Protein AF-A0A448ZEH6-F1 (afdb_monomer_lite)

Sequence (72 aa):
MPLVLDEYEDDDWDELPAEIQKLCEGIGYTQKLWDKDKDPECFDKDWEELTPTEQEAAAKLGYTPETWDEEE

Secondary structure (DSSP, 8-state):
---TTGGGTTS-TTTS-HHHHHHHHHHT--HHHHTTT---TTTTS-GGGS-HHHHHHHHHTT--HHHHHT--

Orga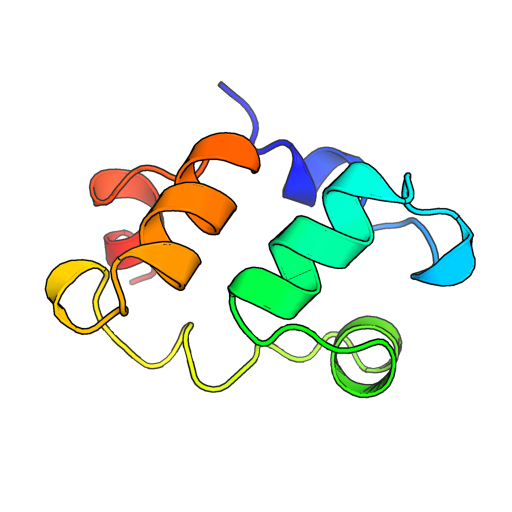nism: NCBI:txid183589

Foldseek 3Di:
DPFLVVVCLVPQLVRDDPLLNVLCVQLPHDNVCSVVVHDDCSLVDQLVPDDPSNNVSSVVRVDDSCNSVVPD

Structure (mmCIF, N/CA/C/O backbone):
data_AF-A0A448ZEH6-F1
#
_entry.id   AF-A0A448ZEH6-F1
#
loop_
_atom_site.group_PDB
_atom_site.id
_atom_site.type_symbol
_atom_site.label_atom_id
_atom_site.label_alt_id
_atom_site.label_comp_id
_atom_site.label_asym_id
_atom_site.label_entity_id
_atom_site.label_seq_id
_atom_site.pdbx_PDB_ins_code
_atom_site.Cartn_x
_atom_site.Cartn_y
_atom_site.Cartn_z
_atom_site.occupancy
_atom_site.B_iso_or_equiv
_atom_site.auth_seq_id
_atom_site.auth_comp_id
_atom_site.auth_asym_id
_atom_site.auth_atom_id
_atom_site.pdbx_PDB_model_num
ATOM 1 N N . MET A 1 1 ? 8.568 12.364 -9.742 1.00 49.25 1 MET A N 1
ATOM 2 C CA . MET A 1 1 ? 8.506 11.081 -10.473 1.00 49.25 1 MET A CA 1
ATOM 3 C C . MET A 1 1 ? 7.049 10.676 -10.430 1.00 49.25 1 MET A C 1
ATOM 5 O O . MET A 1 1 ? 6.471 10.916 -9.377 1.00 49.25 1 MET A O 1
ATOM 9 N N . PRO A 1 2 ? 6.445 10.202 -11.530 1.00 62.50 2 PRO A N 1
ATOM 10 C CA . PRO A 1 2 ? 5.100 9.647 -11.440 1.00 62.50 2 PRO A CA 1
ATOM 11 C C . PRO A 1 2 ? 5.123 8.480 -10.449 1.00 62.50 2 PRO A C 1
ATOM 13 O O . PRO A 1 2 ? 6.152 7.804 -10.314 1.00 62.50 2 PRO A O 1
ATOM 16 N N . LEU A 1 3 ? 4.041 8.332 -9.695 1.00 76.81 3 LEU A N 1
ATOM 17 C CA . LEU A 1 3 ? 3.885 7.214 -8.779 1.00 76.81 3 LEU A CA 1
ATOM 18 C C . LEU A 1 3 ? 3.795 5.938 -9.611 1.00 76.81 3 LEU A C 1
ATOM 20 O O . LEU A 1 3 ? 3.219 5.939 -10.693 1.00 76.81 3 LEU A O 1
ATOM 24 N N . VAL A 1 4 ? 4.360 4.844 -9.109 1.00 81.00 4 VAL A N 1
ATOM 25 C CA . VAL A 1 4 ? 4.261 3.554 -9.799 1.00 81.00 4 VAL A CA 1
ATOM 26 C C . VAL A 1 4 ? 2.800 3.114 -9.843 1.00 81.00 4 VAL A C 1
ATOM 28 O O . VAL A 1 4 ? 2.389 2.522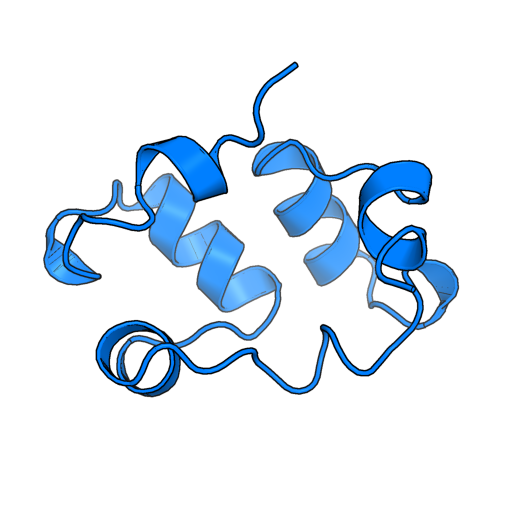 -10.825 1.00 81.00 4 VAL A O 1
ATOM 31 N N . LEU A 1 5 ? 2.017 3.433 -8.805 1.00 81.75 5 LEU A N 1
ATOM 32 C CA . LEU A 1 5 ? 0.594 3.096 -8.736 1.00 81.75 5 LEU A CA 1
ATOM 33 C C . LEU A 1 5 ? -0.234 3.764 -9.849 1.00 81.75 5 LEU A C 1
ATOM 35 O O . LEU A 1 5 ? -1.094 3.109 -10.421 1.00 81.75 5 LEU A O 1
ATOM 39 N N . ASP A 1 6 ? 0.073 5.024 -10.171 1.00 81.94 6 ASP A N 1
ATOM 40 C CA . ASP A 1 6 ? -0.579 5.825 -11.223 1.00 81.94 6 ASP A CA 1
ATOM 41 C C . ASP A 1 6 ? -0.423 5.169 -12.604 1.00 81.94 6 ASP A C 1
ATOM 43 O O . ASP A 1 6 ? -1.330 5.192 -13.421 1.00 81.94 6 ASP A O 1
ATOM 47 N N . GLU A 1 7 ? 0.698 4.477 -12.850 1.00 85.25 7 GLU A N 1
ATOM 48 C CA . GLU A 1 7 ? 0.904 3.757 -14.114 1.00 85.25 7 GLU A CA 1
ATOM 49 C C . GLU A 1 7 ? -0.010 2.536 -14.283 1.00 85.25 7 GLU A C 1
ATOM 51 O O . GLU A 1 7 ? -0.151 2.055 -15.407 1.00 85.25 7 GLU A O 1
ATOM 56 N N . TYR A 1 8 ? -0.597 2.032 -13.195 1.00 85.50 8 TYR A N 1
ATOM 57 C CA . TYR A 1 8 ? -1.461 0.856 -13.207 1.00 85.50 8 TYR A CA 1
ATOM 58 C C . TYR A 1 8 ? -2.899 1.157 -12.777 1.00 85.50 8 TYR A C 1
ATOM 60 O O . TYR A 1 8 ? -3.662 0.216 -12.614 1.00 85.50 8 TYR A O 1
ATOM 68 N N . GLU A 1 9 ? -3.295 2.418 -12.580 1.00 82.19 9 GLU A N 1
ATOM 69 C CA . GLU A 1 9 ? -4.659 2.760 -12.133 1.00 82.19 9 GLU A CA 1
ATOM 70 C C . GLU A 1 9 ? -5.751 2.214 -13.075 1.00 82.19 9 GLU A C 1
ATOM 72 O O . GLU A 1 9 ? -6.848 1.879 -12.638 1.00 82.19 9 GLU A O 1
ATOM 77 N N . ASP A 1 10 ? -5.420 2.072 -14.362 1.00 85.50 10 ASP A N 1
ATOM 78 C CA . ASP A 1 10 ? -6.290 1.531 -15.408 1.00 85.50 10 ASP A CA 1
ATOM 79 C C . ASP A 1 10 ? -6.200 -0.007 -15.557 1.00 85.50 10 ASP A C 1
ATOM 81 O O . ASP A 1 10 ? -6.977 -0.592 -16.317 1.00 85.50 10 ASP A O 1
ATOM 85 N N . ASP A 1 11 ? -5.251 -0.671 -14.885 1.00 88.69 11 ASP A N 1
ATOM 86 C CA . ASP A 1 11 ? -5.066 -2.126 -14.935 1.00 88.69 11 ASP A CA 1
ATOM 87 C C . ASP A 1 11 ? -5.927 -2.836 -13.873 1.00 88.69 11 ASP A C 1
ATOM 89 O O . ASP A 1 11 ? -6.062 -2.399 -12.725 1.00 88.69 11 ASP A O 1
ATOM 93 N N . ASP A 1 12 ? -6.472 -4.006 -14.223 1.00 89.25 12 ASP A N 1
ATOM 94 C CA . ASP A 1 12 ? -7.151 -4.861 -13.247 1.00 89.25 12 ASP A CA 1
ATOM 95 C C . ASP A 1 12 ? -6.151 -5.367 -12.189 1.00 89.25 12 ASP A C 1
ATOM 97 O O . ASP A 1 12 ? -4.973 -5.609 -12.467 1.00 89.25 12 ASP A O 1
ATOM 101 N N . TRP A 1 13 ? -6.623 -5.639 -10.965 1.00 88.25 13 TRP A N 1
ATOM 102 C CA . TRP A 1 13 ? -5.756 -6.138 -9.887 1.00 88.25 13 TRP A CA 1
ATOM 103 C C . TRP A 1 13 ? -4.952 -7.384 -10.297 1.00 88.25 13 TRP A C 1
ATOM 105 O O . TRP A 1 13 ? -3.799 -7.537 -9.902 1.00 88.25 13 TRP A O 1
ATOM 115 N N . ASP A 1 14 ? -5.546 -8.275 -11.097 1.00 89.94 14 ASP A N 1
ATOM 116 C CA . ASP A 1 14 ? -4.907 -9.495 -11.612 1.00 89.94 14 ASP A CA 1
ATOM 117 C C . ASP A 1 14 ? -3.852 -9.221 -12.708 1.00 89.94 14 ASP A C 1
ATOM 119 O O . ASP A 1 14 ? -2.997 -10.075 -12.955 1.00 89.94 14 ASP A O 1
ATOM 123 N N . GLU A 1 15 ? -3.882 -8.047 -13.347 1.00 91.88 15 GLU A N 1
ATOM 124 C CA . GLU A 1 15 ? -2.890 -7.603 -14.338 1.00 91.88 15 GLU A CA 1
ATOM 125 C C . GLU A 1 15 ? -1.668 -6.944 -13.683 1.00 91.88 15 GLU A C 1
ATOM 127 O O . GLU A 1 15 ? -0.568 -6.965 -14.247 1.00 91.88 15 GLU A O 1
ATOM 132 N N . LEU A 1 16 ? -1.820 -6.465 -12.442 1.00 88.19 16 LEU A N 1
ATOM 133 C CA . LEU A 1 16 ? -0.719 -5.926 -11.654 1.00 88.19 16 LEU A CA 1
ATOM 134 C C . LEU A 1 16 ? 0.407 -6.957 -11.469 1.00 88.19 16 LEU A C 1
ATOM 136 O O . LEU A 1 16 ? 0.164 -8.131 -11.160 1.00 88.19 16 LEU A O 1
ATOM 140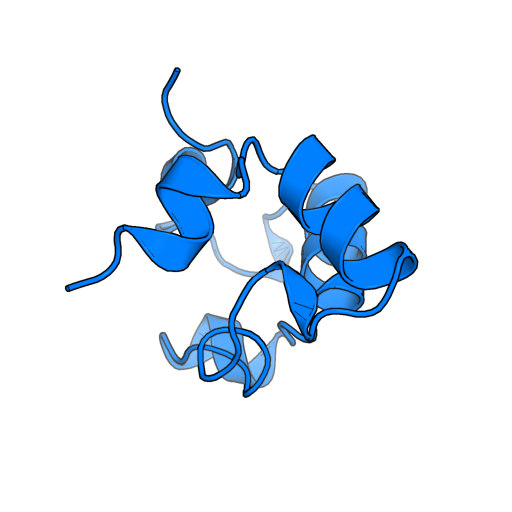 N N . PRO A 1 17 ? 1.679 -6.530 -11.533 1.00 90.75 17 PRO A N 1
ATOM 141 C CA . PRO A 1 17 ? 2.791 -7.384 -11.157 1.00 90.75 17 PRO A CA 1
ATOM 142 C C . PRO A 1 17 ? 2.626 -7.903 -9.723 1.00 90.75 17 PRO A C 1
ATOM 144 O O . PRO A 1 17 ? 2.273 -7.155 -8.813 1.00 90.75 17 PRO A O 1
ATOM 147 N N . ALA A 1 18 ? 2.996 -9.162 -9.479 1.00 89.69 18 ALA A N 1
ATOM 148 C CA . ALA A 1 18 ? 2.913 -9.769 -8.144 1.00 89.69 18 ALA A CA 1
ATOM 149 C C . ALA A 1 18 ? 3.716 -9.013 -7.063 1.00 89.69 18 ALA A C 1
ATOM 151 O O . ALA A 1 18 ? 3.479 -9.192 -5.869 1.00 89.69 18 ALA A O 1
ATOM 152 N N . GLU A 1 19 ? 4.699 -8.201 -7.467 1.00 88.69 19 GLU A N 1
ATOM 153 C CA . GLU A 1 19 ? 5.387 -7.283 -6.562 1.00 88.69 19 GLU A CA 1
ATOM 154 C C . GLU A 1 19 ? 4.472 -6.120 -6.161 1.00 88.69 19 GLU A C 1
ATOM 156 O O . GLU A 1 19 ? 4.286 -5.908 -4.970 1.00 88.69 19 GLU A O 1
ATOM 161 N N . ILE A 1 20 ? 3.829 -5.454 -7.125 1.00 89.19 20 ILE A N 1
ATOM 162 C CA . ILE A 1 20 ? 2.890 -4.348 -6.890 1.00 89.19 20 ILE A CA 1
ATOM 163 C C . ILE A 1 20 ? 1.700 -4.813 -6.059 1.00 89.19 20 ILE A C 1
ATOM 165 O O . ILE A 1 20 ? 1.428 -4.199 -5.036 1.00 89.19 20 ILE A O 1
ATOM 169 N N . GLN A 1 21 ? 1.078 -5.948 -6.397 1.00 89.88 21 GLN A N 1
ATOM 170 C CA . GLN A 1 21 ? -0.019 -6.511 -5.597 1.00 89.88 21 GLN A CA 1
ATOM 171 C C . GLN A 1 21 ? 0.378 -6.666 -4.127 1.00 89.88 21 GLN A C 1
ATOM 173 O O . GLN A 1 21 ? -0.358 -6.242 -3.246 1.00 89.88 21 GLN A O 1
ATOM 178 N N . LYS A 1 22 ? 1.577 -7.194 -3.846 1.00 90.00 22 LYS A N 1
ATOM 179 C CA . LYS A 1 22 ? 2.069 -7.338 -2.469 1.00 90.00 22 LYS A CA 1
ATOM 180 C C . LYS A 1 22 ? 2.328 -6.009 -1.775 1.00 90.00 22 LYS A C 1
ATOM 182 O O . LYS A 1 22 ? 2.193 -5.938 -0.557 1.00 90.00 22 LYS A O 1
ATOM 187 N N . LEU A 1 23 ? 2.768 -4.991 -2.509 1.00 89.94 23 LEU A N 1
ATOM 188 C CA . LEU A 1 23 ? 2.961 -3.653 -1.956 1.00 89.94 23 LEU A CA 1
ATOM 189 C C . LEU A 1 23 ? 1.607 -3.013 -1.646 1.00 89.94 23 LEU A C 1
ATOM 191 O O . LEU A 1 23 ? 1.421 -2.518 -0.541 1.00 89.94 23 LEU A O 1
ATOM 195 N N . CYS A 1 24 ? 0.644 -3.129 -2.560 1.00 88.38 24 CYS A N 1
ATOM 196 C CA . CYS A 1 24 ? -0.739 -2.724 -2.362 1.00 88.38 24 CYS A CA 1
ATOM 197 C C . CYS A 1 24 ? -1.352 -3.434 -1.141 1.00 88.38 24 CYS A C 1
ATOM 199 O O . CYS A 1 24 ? -1.839 -2.780 -0.225 1.00 88.38 24 CYS A O 1
ATOM 201 N N . GLU A 1 25 ? -1.230 -4.759 -1.036 1.00 89.44 25 GLU A N 1
ATOM 202 C CA . GLU A 1 25 ? -1.633 -5.512 0.162 1.00 89.44 25 GLU A CA 1
ATOM 203 C C . GLU A 1 25 ? -0.903 -5.036 1.423 1.00 89.44 25 GLU A C 1
ATOM 205 O O . GLU A 1 25 ? -1.492 -4.986 2.502 1.00 89.44 25 GLU A O 1
ATOM 210 N N . GLY A 1 26 ? 0.372 -4.668 1.283 1.00 88.00 26 GLY A N 1
ATOM 211 C CA . GLY A 1 26 ? 1.212 -4.135 2.348 1.00 88.00 26 GLY A CA 1
ATOM 212 C C . GLY A 1 26 ? 0.746 -2.785 2.882 1.00 88.00 26 GLY A C 1
ATOM 213 O O . GLY A 1 26 ? 0.929 -2.549 4.070 1.00 88.00 26 GLY A O 1
ATOM 214 N N . ILE A 1 27 ? 0.122 -1.951 2.042 1.00 86.56 27 ILE A N 1
ATOM 215 C CA . ILE A 1 27 ? -0.546 -0.704 2.445 1.00 86.56 27 ILE A CA 1
ATOM 216 C C . ILE A 1 27 ? -2.023 -0.913 2.806 1.00 86.56 27 ILE A C 1
ATOM 218 O O . ILE A 1 27 ? -2.672 0.005 3.274 1.00 86.56 27 ILE A O 1
ATOM 222 N N . GLY A 1 28 ? -2.580 -2.113 2.629 1.00 87.75 28 GLY A N 1
ATOM 223 C CA . GLY A 1 28 ? -3.980 -2.417 2.944 1.00 87.75 28 GLY A CA 1
ATOM 224 C C . GLY A 1 28 ? -4.939 -2.333 1.754 1.00 87.75 28 GLY A C 1
ATOM 225 O O . GLY A 1 28 ? -6.131 -2.607 1.912 1.00 87.75 28 GLY A O 1
ATOM 226 N N . TYR A 1 29 ? -4.436 -2.037 0.555 1.00 87.81 29 TYR A N 1
ATOM 227 C CA . TYR A 1 29 ? -5.192 -2.236 -0.676 1.00 87.81 29 TYR A CA 1
ATOM 228 C C . TYR A 1 29 ? -5.523 -3.722 -0.836 1.00 87.81 29 TYR A C 1
ATOM 230 O O . TYR A 1 29 ? -4.722 -4.613 -0.564 1.00 87.81 29 TYR A O 1
ATOM 238 N N . THR A 1 30 ? -6.732 -4.005 -1.298 1.00 88.25 30 THR A N 1
ATOM 239 C CA . THR A 1 30 ? -7.161 -5.371 -1.610 1.00 88.25 30 THR A CA 1
ATOM 240 C C . THR A 1 30 ? -7.821 -5.377 -2.971 1.00 88.25 30 THR A C 1
ATOM 242 O O . THR A 1 30 ? -8.406 -4.369 -3.356 1.00 88.25 30 THR A O 1
ATOM 245 N N . GLN A 1 31 ? -7.838 -6.525 -3.649 1.00 88.94 31 GLN A N 1
ATOM 246 C CA . GLN A 1 31 ? -8.540 -6.691 -4.928 1.00 88.94 31 GLN A CA 1
ATOM 247 C C . GLN A 1 31 ? -9.964 -6.114 -4.903 1.00 88.94 31 GLN A C 1
ATOM 249 O O . GLN A 1 31 ? -10.385 -5.439 -5.823 1.00 88.94 31 GLN A O 1
ATOM 254 N N . LYS A 1 32 ? -10.704 -6.294 -3.800 1.00 89.50 32 LYS A N 1
ATOM 255 C CA . LYS A 1 32 ? -12.070 -5.754 -3.667 1.00 89.50 32 LYS A CA 1
ATOM 256 C C . LYS A 1 32 ? -12.146 -4.232 -3.585 1.00 89.50 32 LYS A C 1
ATOM 258 O O . LYS A 1 32 ? -13.224 -3.698 -3.828 1.00 89.50 32 LYS A O 1
ATOM 263 N N . LEU A 1 33 ? -11.108 -3.593 -3.058 1.00 89.69 33 LEU A N 1
ATOM 264 C CA . LEU A 1 33 ? -10.998 -2.142 -2.953 1.00 89.69 33 LEU A CA 1
ATOM 265 C C . LEU A 1 33 ? -10.555 -1.572 -4.298 1.00 89.69 33 LEU A C 1
ATOM 267 O O . LEU A 1 33 ? -11.225 -0.686 -4.810 1.00 89.69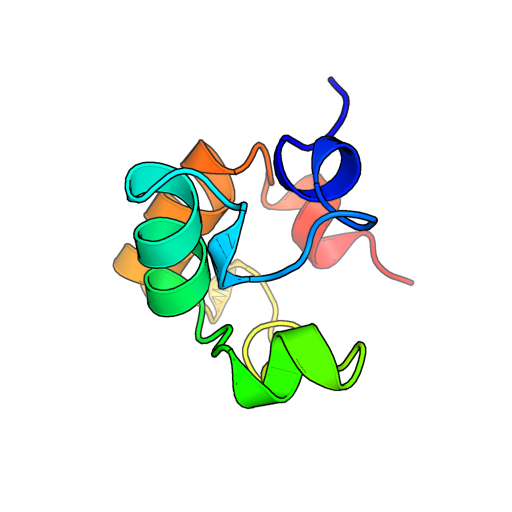 33 LEU A O 1
ATOM 271 N N . TRP A 1 34 ? -9.547 -2.200 -4.903 1.00 88.75 34 TRP A N 1
ATOM 272 C CA . TRP A 1 34 ? -9.067 -1.915 -6.251 1.00 88.75 34 TRP A CA 1
ATOM 273 C C . TRP A 1 34 ? -10.179 -2.008 -7.302 1.00 88.75 34 TRP A C 1
ATOM 275 O O . TRP A 1 34 ? -10.519 -1.007 -7.911 1.00 88.75 34 TRP A O 1
ATOM 285 N N . ASP A 1 35 ? -10.875 -3.149 -7.394 1.00 87.56 35 ASP A N 1
ATOM 286 C CA . ASP A 1 35 ? -12.005 -3.368 -8.321 1.00 87.56 35 ASP A CA 1
ATOM 287 C C . ASP A 1 35 ? -13.193 -2.409 -8.089 1.00 87.56 35 ASP A C 1
ATOM 289 O O . ASP A 1 35 ? -14.187 -2.432 -8.818 1.00 87.56 35 ASP A O 1
ATOM 293 N N . LYS A 1 36 ? -13.180 -1.658 -6.985 1.00 87.94 36 LYS A N 1
ATOM 294 C CA . LYS A 1 36 ? -14.226 -0.699 -6.622 1.00 87.94 36 LYS A CA 1
ATOM 295 C C . LYS A 1 36 ? -13.756 0.745 -6.696 1.00 87.94 36 LYS A C 1
ATOM 297 O O . LYS A 1 36 ? -14.547 1.594 -6.276 1.00 87.94 36 LYS A O 1
ATOM 302 N N . ASP A 1 37 ? -12.526 0.990 -7.143 1.00 82.25 37 ASP A N 1
ATOM 303 C CA . ASP A 1 37 ? -11.890 2.308 -7.128 1.00 82.25 37 ASP A CA 1
ATOM 304 C C . ASP A 1 37 ? -12.029 2.953 -5.743 1.00 82.25 37 ASP A C 1
ATOM 306 O O . ASP A 1 37 ? -12.556 4.055 -5.575 1.00 82.25 37 ASP A O 1
ATOM 310 N N . LYS A 1 38 ? -11.704 2.172 -4.708 1.00 84.38 38 LYS A N 1
ATOM 311 C CA . LYS A 1 38 ? -11.784 2.599 -3.315 1.00 84.38 38 LYS A CA 1
ATOM 312 C C . LYS A 1 38 ? -10.433 2.541 -2.653 1.00 84.38 38 LYS A C 1
ATOM 314 O O . LYS A 1 38 ? -9.799 1.488 -2.633 1.00 84.38 38 LYS A O 1
ATOM 319 N N . ASP A 1 39 ? -10.124 3.611 -1.948 1.00 83.88 39 ASP A N 1
ATOM 320 C CA . ASP A 1 39 ? -8.945 3.670 -1.113 1.00 83.88 39 ASP A CA 1
ATOM 321 C C . ASP A 1 39 ? -9.130 2.851 0.174 1.00 83.88 39 ASP A C 1
ATOM 323 O O . ASP A 1 39 ? -10.233 2.774 0.742 1.00 83.88 39 ASP A O 1
ATOM 327 N N . PRO A 1 40 ? -8.073 2.167 0.633 1.00 84.69 40 PRO A N 1
ATOM 328 C CA . PRO A 1 40 ? -8.047 1.547 1.948 1.00 84.69 40 PRO A CA 1
ATOM 329 C C . PRO A 1 40 ? -7.969 2.592 3.064 1.00 84.69 40 PRO A C 1
ATOM 331 O O . PRO A 1 40 ? -7.472 3.695 2.876 1.00 84.69 40 PRO A O 1
ATOM 334 N N . GLU A 1 41 ? -8.352 2.187 4.278 1.00 82.38 41 GLU A N 1
ATOM 335 C CA . GLU A 1 41 ? -8.316 3.031 5.490 1.00 82.38 41 GLU A CA 1
ATOM 336 C C . GLU A 1 41 ? -6.905 3.527 5.868 1.00 82.38 41 GLU A C 1
ATOM 338 O O . GLU A 1 41 ? -6.747 4.249 6.850 1.00 82.38 41 GLU A O 1
ATOM 343 N N . CYS A 1 42 ? -5.856 3.087 5.168 1.00 80.75 42 CYS A N 1
ATOM 344 C CA . CYS A 1 42 ? -4.522 3.643 5.350 1.00 80.75 42 CYS A CA 1
ATOM 345 C C . CYS A 1 42 ? -4.401 5.041 4.732 1.00 80.75 42 CYS A C 1
ATOM 347 O O . CYS A 1 42 ? -3.679 5.847 5.297 1.00 80.75 42 CYS A O 1
ATOM 349 N N . PHE A 1 43 ? -5.125 5.343 3.646 1.00 79.75 43 PHE A N 1
ATOM 350 C CA . PHE A 1 43 ? -5.139 6.674 3.025 1.00 79.75 43 PHE A CA 1
ATOM 351 C C . PHE A 1 43 ? -5.927 7.686 3.864 1.00 79.75 43 PHE A C 1
ATOM 353 O O . PHE A 1 43 ? -5.726 8.882 3.729 1.00 79.75 43 PHE A O 1
ATOM 360 N N . ASP A 1 44 ? -6.777 7.217 4.784 1.00 83.69 44 ASP A N 1
ATOM 361 C CA . ASP A 1 44 ? -7.397 8.062 5.813 1.00 83.69 44 ASP A CA 1
ATOM 362 C C . ASP A 1 44 ? -6.421 8.435 6.954 1.00 83.69 44 ASP A C 1
ATOM 364 O O . ASP A 1 44 ? -6.811 9.139 7.888 1.00 83.69 44 ASP A O 1
ATOM 368 N N . LYS A 1 45 ? -5.183 7.924 6.934 1.00 84.94 45 LYS A N 1
ATOM 369 C CA . LYS A 1 45 ? -4.156 8.165 7.954 1.00 84.94 45 LYS A CA 1
ATOM 370 C C . LYS A 1 45 ? -2.953 8.875 7.353 1.00 84.94 45 LYS A C 1
ATOM 372 O O . LYS A 1 45 ? -2.539 8.570 6.234 1.00 84.94 45 LYS A O 1
ATOM 377 N N . ASP A 1 46 ? -2.329 9.718 8.165 1.00 87.38 46 ASP A N 1
ATOM 378 C CA . ASP A 1 46 ? -1.069 10.357 7.801 1.00 87.38 46 ASP A CA 1
ATOM 379 C C . ASP A 1 46 ? 0.054 9.313 7.671 1.0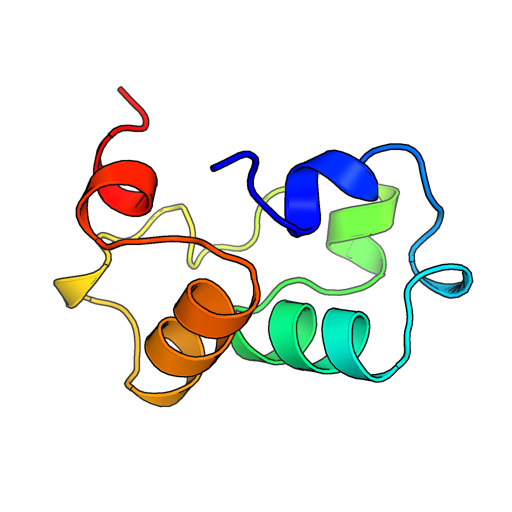0 87.38 46 ASP A C 1
ATOM 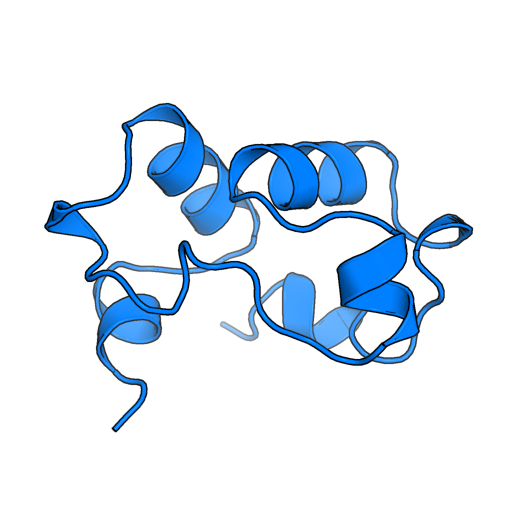381 O O . ASP A 1 46 ? 0.048 8.265 8.333 1.00 87.38 46 ASP A O 1
ATOM 385 N N . TRP A 1 47 ? 1.077 9.614 6.872 1.00 87.69 47 TRP A N 1
ATOM 386 C CA . TRP A 1 47 ? 2.232 8.734 6.670 1.00 87.69 47 TRP A CA 1
ATOM 387 C C . TRP A 1 47 ? 2.890 8.328 7.996 1.00 87.69 47 TRP A C 1
ATOM 389 O O . TRP A 1 47 ? 3.362 7.200 8.162 1.00 87.69 47 TRP A O 1
ATOM 399 N N . GLU A 1 48 ? 2.925 9.241 8.968 1.00 88.88 48 GLU A N 1
ATOM 400 C CA . GLU A 1 48 ? 3.474 8.998 10.304 1.00 88.88 48 GLU A CA 1
ATOM 401 C C . GLU A 1 48 ? 2.647 8.021 11.156 1.00 88.88 48 GLU A C 1
ATOM 403 O O . GLU A 1 48 ? 3.199 7.383 12.058 1.00 88.88 48 GLU A O 1
ATOM 408 N N . GLU A 1 49 ? 1.358 7.855 10.851 1.00 89.44 49 GLU A N 1
ATOM 409 C CA . GLU A 1 49 ? 0.463 6.894 11.500 1.00 89.44 49 GLU A CA 1
ATOM 410 C C . GLU A 1 49 ? 0.502 5.502 10.850 1.00 89.44 49 GLU A C 1
ATOM 412 O O . GLU A 1 49 ? 0.042 4.519 11.449 1.00 89.44 49 GLU A O 1
ATOM 417 N N . LEU A 1 50 ? 1.078 5.393 9.649 1.00 86.94 50 LEU A N 1
ATOM 418 C CA . LEU A 1 50 ? 1.318 4.118 8.984 1.00 86.94 50 LEU A CA 1
ATOM 419 C C . LEU A 1 50 ? 2.343 3.269 9.741 1.00 86.94 50 LEU A C 1
ATOM 421 O O . LEU A 1 50 ? 3.323 3.739 10.324 1.00 86.94 50 LEU A O 1
ATOM 425 N N . THR A 1 51 ? 2.156 1.959 9.677 1.00 89.38 51 THR A N 1
ATOM 426 C CA . THR A 1 51 ? 3.130 0.986 10.154 1.00 89.38 51 THR A CA 1
ATOM 427 C C . THR A 1 51 ? 4.382 0.987 9.266 1.00 89.38 51 THR A C 1
ATOM 429 O O . THR A 1 51 ? 4.314 1.310 8.078 1.00 89.38 51 THR A O 1
ATOM 432 N N . PRO A 1 52 ? 5.546 0.548 9.785 1.00 88.00 52 PRO A N 1
ATOM 433 C CA . PRO A 1 52 ? 6.783 0.510 9.003 1.00 88.00 52 PRO A CA 1
ATOM 434 C C . PRO A 1 52 ? 6.653 -0.287 7.697 1.00 88.00 52 PRO A C 1
ATOM 436 O O . PRO A 1 52 ? 7.291 0.037 6.703 1.00 88.00 52 PRO A O 1
ATOM 439 N N . THR A 1 53 ? 5.819 -1.331 7.698 1.00 88.00 53 THR A N 1
ATOM 440 C CA . THR A 1 53 ? 5.567 -2.167 6.519 1.00 88.00 53 THR A CA 1
ATOM 441 C C . THR A 1 53 ? 4.746 -1.435 5.461 1.00 88.00 53 THR A C 1
ATOM 443 O O . THR A 1 53 ? 5.069 -1.551 4.281 1.00 88.00 53 THR A O 1
ATOM 446 N N . GLU A 1 54 ? 3.741 -0.661 5.874 1.00 88.94 54 GLU A N 1
ATOM 447 C CA . GLU A 1 54 ? 2.940 0.179 4.977 1.00 88.94 54 GLU A CA 1
ATOM 448 C C . GLU A 1 54 ? 3.826 1.276 4.363 1.00 88.94 54 GLU A C 1
ATOM 450 O O . GLU A 1 54 ? 3.873 1.413 3.145 1.00 88.94 54 GLU A O 1
ATOM 455 N N . GLN A 1 55 ? 4.641 1.966 5.169 1.00 89.44 55 GLN A N 1
ATOM 456 C CA . GLN A 1 55 ? 5.573 2.992 4.674 1.00 89.44 55 GLN A CA 1
ATOM 457 C C . GLN A 1 55 ? 6.600 2.432 3.681 1.00 89.44 55 GLN A C 1
ATOM 459 O O . GLN A 1 55 ? 6.865 3.038 2.646 1.00 89.44 55 GLN A O 1
ATOM 464 N N . GLU A 1 56 ? 7.192 1.266 3.966 1.00 90.00 56 GLU A N 1
ATOM 465 C CA . GLU A 1 56 ? 8.115 0.615 3.029 1.00 90.00 56 GLU A CA 1
ATOM 466 C C . GLU A 1 56 ? 7.423 0.227 1.719 1.00 90.00 56 GLU A C 1
ATOM 468 O O . GLU A 1 56 ? 8.040 0.287 0.651 1.00 90.00 56 GLU A O 1
ATOM 473 N N . ALA A 1 57 ? 6.163 -0.198 1.792 1.00 89.56 57 ALA A N 1
ATOM 474 C CA . ALA A 1 57 ? 5.398 -0.575 0.621 1.00 89.56 57 ALA A CA 1
ATOM 475 C C . ALA A 1 57 ? 5.026 0.646 -0.230 1.00 89.56 57 ALA A C 1
ATOM 477 O O . ALA A 1 57 ? 5.305 0.657 -1.429 1.00 89.56 57 ALA A O 1
ATOM 478 N N . ALA A 1 58 ? 4.517 1.701 0.404 1.00 87.62 58 ALA A N 1
ATOM 479 C CA . ALA A 1 58 ? 4.228 2.983 -0.222 1.00 87.62 58 ALA A CA 1
ATOM 480 C C . ALA A 1 58 ? 5.494 3.589 -0.861 1.00 87.62 58 ALA A C 1
ATOM 482 O O . ALA A 1 58 ? 5.478 3.968 -2.030 1.00 87.62 58 ALA A O 1
ATOM 483 N N . ALA A 1 59 ? 6.639 3.543 -0.169 1.00 88.50 59 ALA A N 1
ATOM 484 C CA . ALA A 1 59 ? 7.922 4.008 -0.703 1.00 88.50 59 ALA A CA 1
ATOM 485 C C . ALA A 1 59 ? 8.358 3.261 -1.972 1.00 88.50 59 ALA A C 1
ATOM 487 O O . ALA A 1 59 ? 8.919 3.858 -2.892 1.00 88.50 59 ALA A O 1
ATOM 488 N N . LYS A 1 60 ? 8.095 1.952 -2.051 1.00 88.94 60 LYS A N 1
ATOM 489 C CA . LYS A 1 60 ? 8.378 1.147 -3.252 1.00 88.94 60 LYS A CA 1
ATOM 490 C C . LYS A 1 60 ? 7.394 1.407 -4.388 1.00 88.94 60 LYS A C 1
ATOM 492 O O . LYS A 1 60 ? 7.778 1.285 -5.546 1.00 88.94 60 LYS A O 1
ATOM 497 N N . LEU A 1 61 ? 6.165 1.792 -4.057 1.00 85.69 61 LEU A N 1
ATOM 498 C CA . LEU A 1 61 ? 5.161 2.278 -5.005 1.00 85.69 61 LEU A CA 1
ATOM 499 C C . LEU A 1 61 ? 5.443 3.720 -5.471 1.00 85.69 61 LEU A C 1
ATOM 501 O O . LEU A 1 61 ? 4.750 4.237 -6.341 1.00 85.69 61 LEU A O 1
ATOM 505 N N . GLY A 1 62 ? 6.488 4.360 -4.939 1.00 86.81 62 GLY A N 1
ATOM 506 C CA . GLY A 1 62 ? 6.911 5.705 -5.319 1.00 86.81 62 GLY A CA 1
ATOM 507 C C . GLY A 1 62 ? 6.315 6.816 -4.460 1.00 86.81 62 GLY A C 1
ATOM 508 O O . GLY A 1 62 ? 6.662 7.974 -4.685 1.00 86.81 62 GLY A O 1
ATOM 509 N N . TYR A 1 63 ? 5.486 6.482 -3.468 1.00 85.88 63 TYR A N 1
ATOM 510 C CA . TYR A 1 63 ? 4.974 7.454 -2.511 1.00 85.88 63 TYR A CA 1
ATOM 511 C C . TYR A 1 63 ? 6.089 7.923 -1.579 1.00 85.88 63 TYR A C 1
ATOM 513 O O . TYR A 1 63 ? 6.878 7.139 -1.049 1.00 85.88 63 TYR A O 1
ATOM 521 N N . THR A 1 64 ? 6.135 9.222 -1.348 1.00 85.31 64 THR A N 1
ATOM 522 C CA . THR A 1 64 ? 6.880 9.842 -0.259 1.00 85.31 64 THR A CA 1
ATOM 523 C C . THR A 1 64 ? 5.901 10.332 0.807 1.00 85.31 64 THR A C 1
ATOM 525 O O . THR A 1 64 ? 4.732 10.543 0.490 1.00 85.31 64 THR A O 1
ATOM 528 N N . PRO A 1 65 ? 6.356 10.558 2.054 1.00 84.56 65 PRO A N 1
ATOM 529 C CA . PRO A 1 65 ? 5.537 11.223 3.072 1.00 84.56 65 PRO A CA 1
ATOM 530 C C . PRO A 1 65 ? 4.932 12.531 2.555 1.00 84.56 65 PRO A C 1
ATOM 532 O O . PRO A 1 65 ? 3.780 12.818 2.819 1.00 84.56 65 PRO A O 1
ATOM 535 N N . GLU A 1 66 ? 5.685 13.273 1.737 1.00 83.38 66 GLU A N 1
ATOM 536 C CA . GLU A 1 66 ? 5.183 14.480 1.080 1.00 83.38 66 GLU A CA 1
ATOM 537 C C . GLU A 1 66 ? 3.997 14.154 0.166 1.00 83.38 66 GLU A C 1
ATOM 539 O O . GLU A 1 66 ? 2.939 14.704 0.378 1.00 83.38 66 GLU A O 1
ATOM 544 N N . THR A 1 67 ? 4.110 13.221 -0.786 1.00 83.12 67 THR A N 1
ATOM 545 C CA . THR A 1 67 ? 2.987 12.901 -1.694 1.00 83.12 67 THR A CA 1
ATOM 546 C C . THR A 1 67 ? 1.820 12.186 -1.017 1.00 83.12 67 THR A C 1
ATOM 548 O O . THR A 1 67 ? 0.728 12.179 -1.561 1.00 83.12 67 THR A O 1
ATOM 551 N N . TRP A 1 68 ? 2.067 11.514 0.108 1.00 85.38 68 TRP A N 1
ATOM 552 C CA . TRP A 1 68 ? 1.038 10.796 0.857 1.00 85.38 68 TRP A CA 1
ATOM 553 C C . TRP A 1 68 ? 0.185 11.754 1.686 1.00 85.38 68 TRP A C 1
ATOM 555 O O . TRP A 1 68 ? -1.033 11.651 1.667 1.00 85.38 68 TRP A O 1
ATOM 565 N N . ASP A 1 69 ? 0.832 12.706 2.365 1.00 81.38 69 ASP A N 1
ATOM 566 C CA . ASP A 1 69 ? 0.161 13.718 3.187 1.00 81.38 69 ASP A CA 1
ATOM 567 C C . ASP A 1 69 ? -0.241 14.975 2.372 1.00 81.38 69 ASP A C 1
ATOM 569 O O . ASP A 1 69 ? -0.845 15.894 2.918 1.00 81.38 69 ASP A O 1
ATOM 573 N N . GLU A 1 70 ? 0.108 15.063 1.077 1.00 69.62 70 GLU A N 1
ATOM 574 C CA . GLU A 1 70 ? -0.224 16.197 0.180 1.00 69.62 70 GLU A CA 1
ATOM 575 C C . GLU A 1 70 ? -1.607 16.064 -0.493 1.00 69.62 70 GLU A C 1
ATOM 577 O O . GLU A 1 70 ? -2.002 16.934 -1.270 1.00 69.62 70 GLU A O 1
ATOM 582 N N . GLU A 1 71 ? -2.389 15.036 -0.160 1.00 54.22 71 GLU A N 1
ATOM 583 C CA . GLU A 1 71 ? -3.790 14.902 -0.583 1.00 54.22 71 GLU A CA 1
ATOM 584 C C . GLU A 1 71 ? -4.714 15.839 0.248 1.00 54.22 71 GLU A C 1
ATOM 586 O O . GLU A 1 71 ? -5.434 15.399 1.143 1.00 54.22 71 GLU A O 1
ATOM 591 N N . GLU A 1 72 ? -4.689 17.153 -0.039 1.00 45.62 72 GLU A N 1
ATOM 592 C CA . GLU A 1 72 ? -5.712 18.153 0.374 1.00 45.62 72 GLU A CA 1
ATOM 593 C C . GLU A 1 72 ? -6.662 18.546 -0.774 1.00 45.62 72 GLU A C 1
ATOM 595 O O . GLU A 1 72 ? -6.180 18.877 -1.886 1.00 45.62 72 GLU A O 1
#

Radius of gyration: 11.32 Å; chains: 1; bounding box: 23×28×27 Å

pLDDT: mean 84.6, std 8.62, range [45.62, 91.88]